Protein AF-A0AAF0R7T2-F1 (afdb_monomer)

Mean predicted aligned error: 11.1 Å

Sequence (86 aa):
SLSECSPTYNISLTGITVGSKTTDFDLTAIFDSSTSFTYLNDPVYKVITENFDSEAKRPRINLMA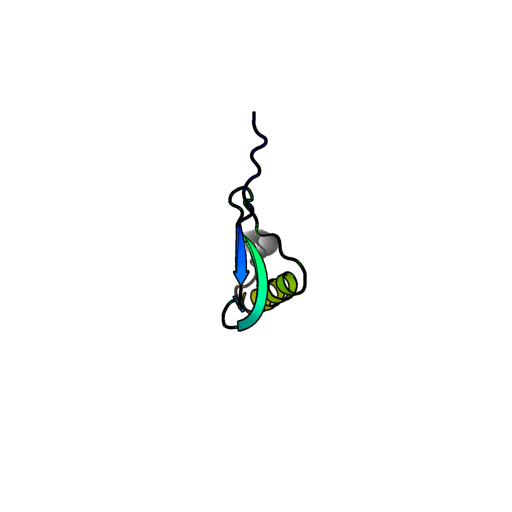KFLLSTAMTAMGSRKKKRLTE

Foldseek 3Di:
DPPPPPDFDKDWDQWDDDDNDIDGDTDIDTDDPVDPDDDDDPPGVVVNVVSNVVVPPDPPPPVVVVVVVVVVVVVVVVVVVVVVVD

Solvent-accessible surface area (backbone atoms only — not comparable to full-atom values): 5556 Å² total; per-residue (Å²): 129,83,79,80,73,73,78,77,42,76,42,82,40,64,56,50,73,43,88,94,46,74,46,80,43,88,45,78,43,76,60,62,90,90,53,98,69,90,86,67,56,84,70,57,40,55,55,53,50,55,42,42,60,76,62,56,80,67,78,80,77,55,61,65,61,53,51,52,51,54,52,51,53,53,54,50,53,53,53,56,54,54,65,72,76,104

Organism: Solanum verrucosum (NCBI:txid315347)

InterPro domains:
  IPR021109 Aspartic peptidase domain superfamily [G3DSA:2.40.70.10] (2-79)
  IPR021109 Aspartic peptidase domain superfamily [SSF50630] (6-58)
  IPR032799 Xylanase inhibitor, C-terminal [PF14541] (9-70)

Secondary structure (DSSP, 8-state):
--------EEEEEEEEEETTEEEEEEEEEEE-TT-SS----TTHHHHHHHHHHHH--S----HHHHHHHHHHHHHHHHHHHHTT--

pLDDT: mean 84.06, std 13.6, range [45.25, 96.69]

Radius of gyration: 25.41 Å; Cα contacts (8 Å, |Δi|>4): 48; chains: 1; bounding box: 53×30×69 Å

Structure (mmCIF, N/CA/C/O backbone):
data_AF-A0AAF0R7T2-F1
#
_entry.id   AF-A0AAF0R7T2-F1
#
loop_
_atom_site.group_PDB
_atom_site.id
_atom_site.type_symbol
_atom_site.label_atom_id
_atom_site.label_alt_id
_atom_site.label_comp_id
_atom_site.label_asym_id
_atom_site.label_entity_id
_atom_site.label_seq_id
_atom_site.pdbx_PDB_ins_code
_atom_site.Cartn_x
_atom_site.Cartn_y
_atom_site.Cartn_z
_atom_site.occupancy
_atom_site.B_iso_or_equiv
_atom_site.auth_seq_id
_atom_site.auth_comp_id
_atom_site.auth_asym_id
_atom_site.auth_atom_id
_atom_site.pdbx_PDB_model_num
ATOM 1 N N . SER A 1 1 ? 35.237 10.202 -11.814 1.00 45.25 1 SER A N 1
ATOM 2 C CA . SER A 1 1 ? 34.279 9.193 -11.330 1.00 45.25 1 SER A CA 1
ATOM 3 C C . SER A 1 1 ? 33.289 8.955 -12.449 1.00 45.25 1 SER A C 1
ATOM 5 O O . SER A 1 1 ? 32.761 9.931 -12.970 1.00 45.25 1 SER A O 1
ATOM 7 N N . LEU A 1 2 ? 33.108 7.709 -12.904 1.00 50.00 2 LEU A N 1
ATOM 8 C CA . LEU A 1 2 ? 31.975 7.414 -13.783 1.00 50.00 2 LEU A CA 1
ATOM 9 C C . LEU A 1 2 ? 30.722 7.798 -13.000 1.00 50.00 2 LEU A C 1
ATOM 11 O O . LEU A 1 2 ? 30.595 7.409 -11.841 1.00 50.00 2 LEU A O 1
ATOM 15 N N . SER A 1 3 ? 29.855 8.609 -13.599 1.00 54.12 3 SER A N 1
ATOM 16 C CA . SER A 1 3 ? 28.502 8.809 -13.100 1.00 54.12 3 SER A CA 1
ATOM 17 C C . SER A 1 3 ? 27.907 7.427 -12.871 1.00 54.12 3 SER A C 1
ATOM 19 O O . SER A 1 3 ? 27.728 6.685 -13.841 1.00 54.12 3 SER A O 1
ATOM 21 N N . GLU A 1 4 ? 27.678 7.057 -11.613 1.00 58.09 4 GLU A N 1
ATOM 22 C CA . GLU A 1 4 ? 26.888 5.881 -11.279 1.00 58.09 4 GLU A CA 1
ATOM 23 C C . GLU A 1 4 ? 25.509 6.107 -11.891 1.00 58.09 4 GLU A C 1
ATOM 25 O O . GLU A 1 4 ? 24.661 6.817 -11.357 1.00 58.09 4 GLU A O 1
ATOM 30 N N . CYS A 1 5 ? 25.312 5.573 -13.093 1.00 60.91 5 CYS A N 1
ATOM 31 C CA . CYS A 1 5 ? 23.992 5.363 -13.635 1.00 60.91 5 CYS A CA 1
ATOM 32 C C . CYS A 1 5 ? 23.407 4.268 -12.752 1.00 60.91 5 CYS A C 1
ATOM 34 O O . CYS A 1 5 ? 23.646 3.092 -13.015 1.00 60.91 5 CYS A O 1
ATOM 36 N N . SER A 1 6 ? 22.764 4.654 -11.645 1.00 63.25 6 SER A N 1
ATOM 37 C CA . SER A 1 6 ? 22.039 3.713 -10.800 1.00 63.25 6 SER A CA 1
ATOM 38 C C . SER A 1 6 ? 21.080 2.955 -11.711 1.00 63.25 6 SER A C 1
ATOM 40 O O . SER A 1 6 ? 20.171 3.578 -12.272 1.00 63.25 6 SER A O 1
ATOM 42 N N . PRO A 1 7 ? 21.302 1.650 -11.943 1.00 71.00 7 PRO A N 1
ATOM 43 C CA . PRO A 1 7 ? 20.431 0.893 -12.816 1.00 71.00 7 PRO A CA 1
ATOM 44 C C . PRO A 1 7 ? 19.026 0.947 -12.223 1.00 71.00 7 PRO A C 1
ATOM 46 O O . PRO A 1 7 ? 18.794 0.549 -11.085 1.00 71.00 7 PRO A O 1
ATOM 49 N N . THR A 1 8 ? 18.095 1.504 -12.991 1.00 78.56 8 THR A N 1
ATOM 50 C CA . THR A 1 8 ? 16.678 1.480 -12.645 1.00 78.56 8 THR A CA 1
ATOM 51 C C . THR A 1 8 ? 16.169 0.088 -12.985 1.00 78.56 8 THR A C 1
ATOM 53 O O . THR A 1 8 ? 16.129 -0.292 -14.156 1.00 78.56 8 THR A O 1
ATOM 56 N N . TYR A 1 9 ? 15.822 -0.699 -11.971 1.00 89.44 9 TYR A N 1
ATOM 57 C CA . TYR A 1 9 ? 15.274 -2.033 -12.183 1.00 89.44 9 TYR A CA 1
ATOM 58 C C . TYR A 1 9 ? 13.761 -1.934 -12.326 1.00 89.44 9 TYR A C 1
ATOM 60 O O . TYR A 1 9 ? 13.042 -1.759 -11.347 1.00 89.44 9 TYR A O 1
ATOM 68 N N . ASN A 1 10 ? 13.279 -2.032 -13.561 1.00 94.06 10 ASN A N 1
ATOM 69 C CA . ASN A 1 10 ? 11.849 -2.033 -13.833 1.00 94.06 10 ASN A CA 1
ATOM 70 C C . ASN A 1 10 ? 11.263 -3.419 -13.560 1.00 94.06 10 ASN A C 1
ATOM 72 O O . ASN A 1 10 ? 11.755 -4.421 -14.081 1.00 94.06 10 ASN A O 1
ATOM 76 N N . ILE A 1 11 ? 10.195 -3.461 -12.773 1.00 93.88 11 ILE A N 1
ATOM 77 C CA . ILE A 1 11 ? 9.429 -4.672 -12.485 1.00 93.88 11 ILE A CA 1
ATOM 78 C C . ILE A 1 11 ? 7.992 -4.506 -12.971 1.00 93.88 11 ILE A C 1
ATOM 80 O O . ILE A 1 11 ? 7.425 -3.417 -12.886 1.00 93.88 11 ILE A O 1
ATOM 84 N N . SER A 1 12 ? 7.395 -5.594 -13.447 1.00 95.56 12 SER A N 1
ATOM 85 C CA . SER A 1 12 ? 5.966 -5.652 -13.756 1.00 95.56 12 SER A CA 1
ATOM 86 C C . SER A 1 12 ? 5.188 -6.081 -12.516 1.00 95.56 12 SER A C 1
ATOM 88 O O . SER A 1 12 ? 5.529 -7.076 -11.875 1.00 95.56 12 SER A O 1
ATOM 90 N N . LEU A 1 13 ? 4.134 -5.340 -12.189 1.00 94.25 13 LEU A N 1
ATOM 91 C CA . LEU A 1 13 ? 3.197 -5.649 -11.116 1.00 94.25 13 LEU A CA 1
ATOM 92 C C . LEU A 1 13 ? 1.829 -5.942 -11.730 1.00 94.25 13 LEU A C 1
ATOM 94 O O . LEU A 1 13 ? 1.271 -5.100 -12.431 1.00 94.25 13 LEU A O 1
ATOM 98 N N . THR A 1 14 ? 1.305 -7.136 -11.449 1.00 96.19 14 THR A N 1
ATOM 99 C CA . THR A 1 14 ? 0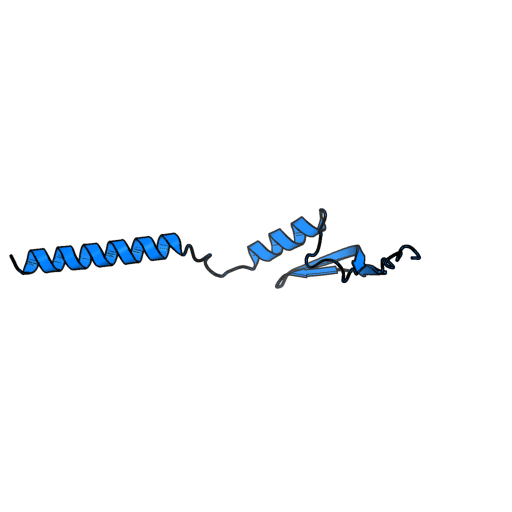.050 -7.641 -12.030 1.00 96.19 14 THR A CA 1
ATOM 100 C C . THR A 1 14 ? -1.179 -7.413 -11.144 1.00 96.19 14 THR A C 1
ATOM 102 O O . THR A 1 14 ? -2.312 -7.673 -11.541 1.00 96.19 14 THR A O 1
ATOM 105 N N . GLY A 1 15 ? -0.983 -6.944 -9.913 1.00 94.62 15 GLY A N 1
ATOM 106 C CA . GLY A 1 15 ? -2.079 -6.719 -8.986 1.00 94.62 15 GLY A CA 1
ATOM 107 C C . GLY A 1 15 ? -1.612 -6.240 -7.624 1.00 94.62 15 GLY A C 1
ATOM 108 O O . GLY A 1 15 ? -0.438 -6.337 -7.263 1.00 94.62 15 GLY A O 1
ATOM 109 N N . ILE A 1 16 ? -2.558 -5.692 -6.871 1.00 94.75 16 ILE A N 1
ATOM 110 C CA . ILE A 1 16 ? -2.346 -5.153 -5.532 1.00 94.75 16 ILE A CA 1
ATOM 111 C C . ILE A 1 16 ? -3.457 -5.676 -4.630 1.00 94.75 16 ILE A C 1
ATOM 113 O O . ILE A 1 16 ? -4.636 -5.595 -4.973 1.00 94.75 16 ILE A O 1
ATOM 117 N N . THR A 1 17 ? -3.079 -6.168 -3.452 1.00 96.25 17 THR A N 1
ATOM 118 C CA . THR A 1 17 ? -4.024 -6.591 -2.415 1.00 96.25 17 THR A CA 1
ATOM 119 C C . THR A 1 17 ? -3.861 -5.714 -1.182 1.00 96.25 17 THR A C 1
ATOM 121 O O . THR A 1 17 ? -2.766 -5.602 -0.634 1.00 96.25 17 THR A O 1
ATOM 124 N N . VAL A 1 18 ? -4.959 -5.108 -0.728 1.00 95.94 18 VAL A N 1
ATOM 125 C CA . VAL A 1 18 ? -5.024 -4.303 0.497 1.00 95.94 18 VAL A CA 1
ATOM 126 C C . VAL A 1 18 ? -6.121 -4.862 1.391 1.00 95.94 18 VAL A C 1
ATOM 128 O O . VAL A 1 18 ? -7.304 -4.813 1.054 1.00 95.94 18 VAL A O 1
ATOM 131 N N . GLY A 1 19 ? -5.730 -5.417 2.540 1.00 93.25 19 GLY A N 1
ATOM 132 C CA . GLY A 1 19 ? -6.659 -6.146 3.402 1.00 93.25 19 GLY A CA 1
ATOM 133 C C . GLY A 1 19 ? -7.255 -7.345 2.664 1.00 93.25 19 GLY A C 1
ATOM 134 O O . GLY A 1 19 ? -6.517 -8.220 2.218 1.00 93.25 19 GLY A O 1
ATOM 135 N N . SER A 1 20 ? -8.581 -7.376 2.532 1.00 94.44 20 SER A N 1
ATOM 136 C CA . SER A 1 20 ? -9.306 -8.436 1.814 1.00 94.44 20 SER A CA 1
ATOM 137 C C . SER A 1 20 ? -9.586 -8.119 0.339 1.00 94.44 20 SER A C 1
ATOM 139 O O . SER A 1 20 ? -10.218 -8.915 -0.354 1.00 94.44 20 SER A O 1
ATOM 141 N N . LYS A 1 21 ? -9.140 -6.955 -0.148 1.00 95.81 21 LYS A N 1
ATOM 142 C CA . LYS A 1 21 ? -9.482 -6.432 -1.473 1.00 95.81 21 LYS A CA 1
ATOM 143 C C . LYS A 1 21 ? -8.307 -6.558 -2.430 1.00 95.81 21 LYS A C 1
ATOM 145 O O . LYS A 1 21 ? -7.254 -5.974 -2.178 1.00 95.81 21 LYS A O 1
ATOM 150 N N . THR A 1 22 ? -8.513 -7.258 -3.539 1.00 96.12 22 THR A N 1
ATOM 151 C CA . THR A 1 22 ? -7.540 -7.383 -4.632 1.00 96.12 22 THR A CA 1
ATOM 152 C C . THR A 1 22 ? -7.998 -6.567 -5.832 1.00 96.12 22 THR A C 1
ATOM 154 O O . THR A 1 22 ? -9.183 -6.531 -6.163 1.00 96.12 22 THR A O 1
ATOM 157 N N . THR A 1 23 ? -7.062 -5.875 -6.469 1.00 95.75 23 THR A N 1
ATOM 158 C CA . THR A 1 23 ? -7.277 -5.146 -7.717 1.00 95.75 23 THR A CA 1
ATOM 159 C C . THR A 1 23 ? -6.168 -5.523 -8.681 1.00 95.75 23 THR A C 1
ATOM 161 O O . THR A 1 23 ? -4.990 -5.349 -8.362 1.00 95.75 23 THR A O 1
ATOM 164 N N . ASP A 1 24 ? -6.555 -6.046 -9.838 1.00 96.44 24 ASP A N 1
ATOM 165 C CA . ASP A 1 24 ? -5.618 -6.380 -10.902 1.00 96.44 24 ASP A CA 1
ATOM 166 C C . ASP A 1 24 ? -5.117 -5.097 -11.564 1.00 96.44 24 ASP A C 1
ATOM 168 O O . ASP A 1 24 ? -5.872 -4.148 -11.793 1.00 96.44 24 ASP A O 1
ATOM 172 N N . PHE A 1 25 ? -3.828 -5.077 -11.864 1.00 91.06 25 PHE A N 1
ATOM 173 C CA . PHE A 1 25 ? -3.163 -3.977 -12.542 1.00 91.06 25 PHE A CA 1
ATOM 174 C C . PHE A 1 25 ? -2.206 -4.537 -13.581 1.00 91.06 25 PHE A C 1
ATOM 176 O O . PHE A 1 25 ? -1.742 -5.658 -13.461 1.00 91.06 25 PHE A O 1
ATOM 183 N N . ASP A 1 26 ? -1.867 -3.740 -14.580 1.00 93.31 26 ASP A N 1
ATOM 184 C CA . ASP A 1 26 ? -0.684 -3.995 -15.392 1.00 93.31 26 ASP A CA 1
ATOM 185 C C . ASP A 1 26 ? 0.145 -2.719 -15.371 1.00 93.31 26 ASP A C 1
ATOM 187 O O . ASP A 1 26 ? -0.154 -1.745 -16.066 1.00 93.31 26 ASP A O 1
ATOM 191 N N . LEU A 1 27 ? 1.099 -2.664 -14.440 1.00 91.75 27 LEU A N 1
ATOM 192 C CA . LEU A 1 27 ? 1.912 -1.476 -14.219 1.00 91.75 27 LEU A CA 1
ATOM 193 C C . LEU A 1 27 ? 3.385 -1.830 -14.075 1.00 91.75 27 LEU A C 1
ATOM 195 O O . LEU A 1 27 ? 3.759 -2.875 -13.546 1.00 91.75 27 LEU A O 1
ATOM 199 N N . THR A 1 28 ? 4.230 -0.918 -14.544 1.00 93.94 28 THR A N 1
ATOM 200 C CA . THR A 1 28 ? 5.675 -0.990 -14.337 1.00 93.94 28 THR A CA 1
ATOM 201 C C . THR A 1 28 ? 6.045 -0.133 -13.138 1.00 93.94 28 THR A C 1
ATOM 203 O O . THR A 1 28 ? 5.661 1.034 -13.070 1.00 93.94 28 THR A O 1
ATOM 206 N N . ALA A 1 29 ? 6.807 -0.699 -12.210 1.00 93.44 29 ALA A N 1
ATOM 207 C CA . ALA A 1 29 ? 7.371 0.021 -11.079 1.00 93.44 29 ALA A CA 1
ATOM 208 C C . ALA A 1 29 ? 8.897 0.017 -11.141 1.00 93.44 29 ALA A C 1
ATOM 210 O O . ALA A 1 29 ? 9.516 -0.903 -11.673 1.00 93.44 29 ALA A O 1
ATOM 211 N N . ILE A 1 30 ? 9.489 1.053 -10.559 1.00 94.00 30 ILE A N 1
ATOM 212 C CA . ILE A 1 30 ? 10.929 1.156 -10.365 1.00 94.00 30 ILE A CA 1
ATOM 213 C C . ILE A 1 30 ? 11.270 0.517 -9.015 1.00 94.00 30 ILE A C 1
ATOM 215 O O . ILE A 1 30 ? 10.779 0.955 -7.975 1.00 94.00 30 ILE A O 1
ATOM 219 N N . PHE A 1 31 ? 12.121 -0.505 -9.028 1.00 90.44 31 PHE A N 1
ATOM 220 C CA . PHE A 1 31 ? 12.727 -1.073 -7.831 1.00 90.44 31 PHE A CA 1
ATOM 221 C C . PHE A 1 31 ? 14.005 -0.295 -7.492 1.00 90.44 31 PHE A C 1
ATOM 223 O O . PHE A 1 31 ? 15.030 -0.440 -8.160 1.00 90.44 31 PHE A O 1
ATOM 230 N N . ASP A 1 32 ? 13.916 0.559 -6.472 1.00 88.81 32 ASP A N 1
ATOM 231 C CA . ASP A 1 32 ? 14.953 1.523 -6.097 1.00 88.81 32 ASP A CA 1
ATOM 232 C C . ASP A 1 32 ? 15.290 1.426 -4.602 1.00 88.81 32 ASP A C 1
ATOM 234 O O . ASP A 1 32 ? 14.446 1.671 -3.742 1.00 88.81 32 ASP A O 1
ATOM 238 N N . SER A 1 33 ? 16.541 1.076 -4.292 1.00 88.56 33 SER A N 1
ATOM 239 C CA . SER A 1 33 ? 17.055 0.998 -2.918 1.00 88.56 33 SER A CA 1
ATOM 240 C C . SER A 1 33 ? 17.489 2.350 -2.342 1.00 88.56 33 SER A C 1
ATOM 242 O O . SER A 1 33 ? 17.849 2.418 -1.169 1.00 88.56 33 SER A O 1
ATOM 244 N N . SER A 1 34 ? 17.524 3.410 -3.156 1.00 87.88 34 SER A N 1
ATOM 245 C CA . SER A 1 34 ? 17.976 4.748 -2.757 1.00 87.88 34 SER A CA 1
ATOM 246 C C . SER A 1 34 ? 16.871 5.617 -2.143 1.00 87.88 34 SER A C 1
ATOM 248 O O . SER A 1 34 ? 17.165 6.673 -1.582 1.00 87.88 34 SER A O 1
ATOM 250 N N . THR A 1 35 ? 15.614 5.161 -2.177 1.00 87.69 35 THR A N 1
ATOM 251 C CA . THR A 1 35 ? 14.471 5.830 -1.543 1.00 87.69 35 THR A CA 1
ATOM 252 C C . THR A 1 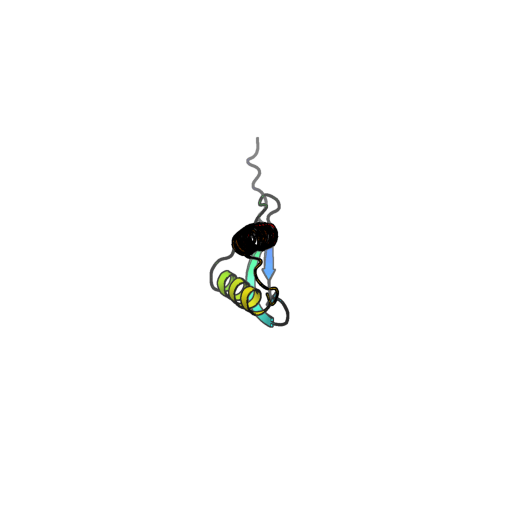35 ? 13.925 5.033 -0.358 1.00 87.69 35 THR A C 1
ATOM 254 O O . THR A 1 35 ? 13.750 3.819 -0.419 1.00 87.69 35 THR A O 1
ATOM 257 N N . SER A 1 36 ? 13.590 5.736 0.726 1.00 94.50 36 SER A N 1
ATOM 258 C CA . SER A 1 36 ? 12.910 5.153 1.894 1.00 94.50 36 SER A CA 1
ATOM 259 C C . SER A 1 36 ? 11.390 5.064 1.725 1.00 94.50 36 SER A C 1
ATOM 261 O O . SER A 1 36 ? 10.717 4.463 2.561 1.00 94.50 36 SER A O 1
ATOM 263 N N . PHE A 1 37 ? 10.836 5.696 0.684 1.00 94.44 37 PHE A N 1
ATOM 264 C CA . PHE A 1 37 ? 9.396 5.793 0.456 1.00 94.44 37 PHE A CA 1
ATOM 265 C C . PHE A 1 37 ? 9.010 5.333 -0.948 1.00 94.44 37 PHE A C 1
ATOM 267 O O . PHE A 1 37 ? 9.718 5.582 -1.926 1.00 94.44 37 PHE A O 1
ATOM 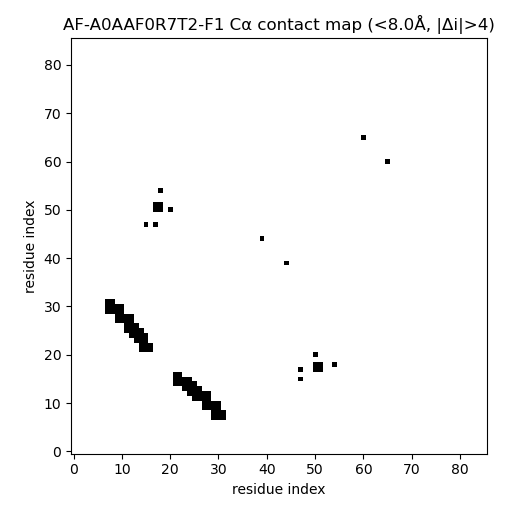274 N N . THR A 1 38 ? 7.836 4.709 -1.042 1.00 93.62 38 THR A N 1
ATOM 275 C CA . THR A 1 38 ? 7.209 4.339 -2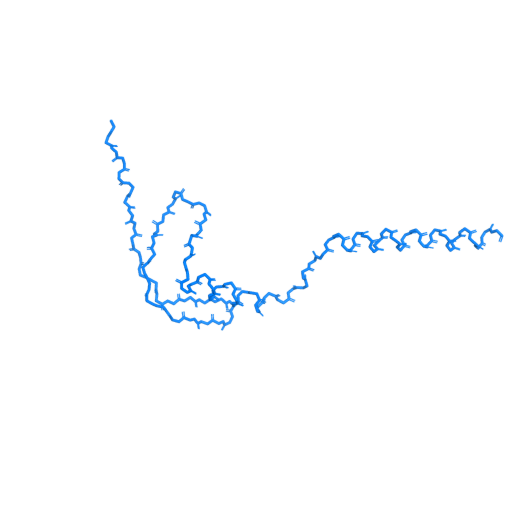.312 1.00 93.62 38 THR A CA 1
ATOM 276 C C . THR A 1 38 ? 6.417 5.520 -2.863 1.00 93.62 38 THR A C 1
ATOM 278 O O . THR A 1 38 ? 5.487 6.007 -2.219 1.00 93.62 38 THR A O 1
ATOM 281 N N . TYR A 1 39 ? 6.759 5.955 -4.072 1.00 93.56 39 TYR A N 1
ATOM 282 C CA . TYR A 1 39 ? 5.991 6.952 -4.810 1.00 93.56 39 TYR A CA 1
ATOM 283 C C . TYR A 1 39 ? 4.896 6.262 -5.619 1.00 93.56 39 TYR A C 1
ATOM 285 O O . TYR A 1 39 ? 5.162 5.304 -6.341 1.00 93.56 39 TYR A O 1
ATOM 293 N N . LEU A 1 40 ? 3.664 6.749 -5.491 1.00 95.06 40 LEU A N 1
ATOM 294 C CA . LEU A 1 40 ? 2.488 6.189 -6.151 1.00 95.06 40 LEU A CA 1
ATOM 295 C C . LEU A 1 40 ? 1.770 7.299 -6.916 1.00 95.06 40 LEU A C 1
ATOM 297 O O . LEU A 1 40 ? 1.490 8.357 -6.354 1.00 95.06 40 LEU A O 1
ATOM 301 N N . ASN A 1 41 ? 1.462 7.053 -8.184 1.00 93.62 41 ASN A N 1
ATOM 302 C CA . ASN A 1 41 ? 0.597 7.900 -8.997 1.00 93.62 41 ASN A CA 1
ATOM 303 C C . ASN A 1 41 ? -0.841 7.364 -8.997 1.00 93.62 41 ASN A C 1
ATOM 305 O O . ASN A 1 41 ? -1.103 6.212 -8.642 1.00 93.62 41 ASN A O 1
ATOM 309 N N . ASP A 1 42 ? -1.787 8.196 -9.421 1.00 94.50 42 ASP A N 1
ATOM 310 C CA . ASP A 1 42 ? -3.128 7.712 -9.733 1.00 94.50 42 ASP A CA 1
ATOM 311 C C . ASP A 1 42 ? -3.099 6.845 -11.003 1.00 94.50 42 ASP A C 1
ATOM 313 O O . ASP 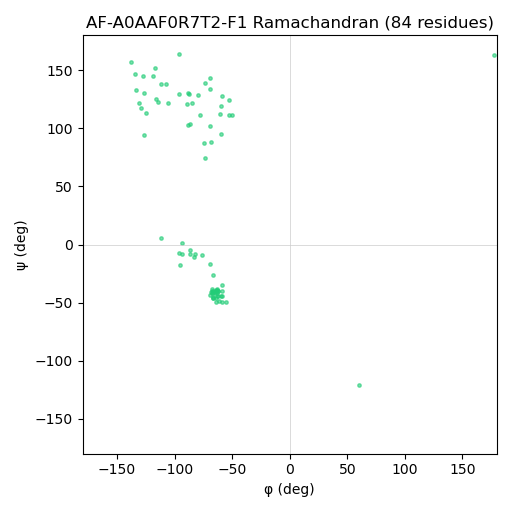A 1 42 ? -2.340 7.143 -11.931 1.00 94.50 42 ASP A O 1
ATOM 317 N N . PRO A 1 43 ? -3.909 5.769 -11.063 1.00 93.00 43 PRO A N 1
ATOM 318 C CA . PRO A 1 43 ? -4.975 5.393 -10.117 1.00 93.00 43 PRO A CA 1
ATOM 319 C C . PRO A 1 43 ? -4.522 4.564 -8.895 1.00 93.00 43 PRO A C 1
ATOM 321 O O . PRO A 1 43 ? -5.332 4.274 -8.014 1.00 93.00 43 PRO A O 1
ATOM 324 N N . VAL A 1 44 ? -3.251 4.167 -8.825 1.00 95.12 44 VAL A N 1
ATOM 325 C CA . VAL A 1 44 ? -2.728 3.207 -7.835 1.00 95.12 44 VAL A CA 1
ATOM 326 C C . VAL A 1 44 ? -2.772 3.768 -6.416 1.00 95.12 44 VAL A C 1
ATOM 328 O O . VAL A 1 44 ? -3.221 3.091 -5.489 1.00 95.12 44 VAL A O 1
ATOM 331 N N . TYR A 1 45 ? -2.346 5.023 -6.252 1.00 96.62 45 TYR A N 1
ATOM 332 C CA . TYR A 1 45 ? -2.394 5.730 -4.974 1.00 96.62 45 TYR A CA 1
ATOM 333 C C . TYR A 1 45 ? -3.812 5.736 -4.393 1.00 96.62 45 TYR A C 1
ATOM 335 O O . TYR A 1 45 ? -4.018 5.354 -3.236 1.00 96.62 45 TYR A O 1
ATOM 343 N N . LYS A 1 46 ? -4.802 6.103 -5.212 1.00 96.69 46 LYS A N 1
ATOM 344 C CA . LYS A 1 46 ? -6.211 6.111 -4.818 1.00 96.69 46 LYS A CA 1
ATOM 345 C C . LYS A 1 46 ? -6.702 4.730 -4.377 1.00 96.69 46 LYS A C 1
ATOM 347 O O . LYS A 1 46 ? -7.251 4.606 -3.286 1.00 96.69 46 LYS A O 1
ATOM 352 N N . VAL A 1 47 ? -6.448 3.684 -5.167 1.00 96.19 47 VAL A N 1
ATOM 353 C CA . VAL A 1 47 ? -6.873 2.313 -4.824 1.00 96.19 47 VAL A CA 1
ATOM 354 C C . VAL A 1 47 ? -6.271 1.850 -3.498 1.00 96.19 47 VAL A C 1
ATOM 356 O O . VAL A 1 47 ? -6.987 1.294 -2.664 1.00 96.19 47 VAL A O 1
ATOM 359 N N . ILE A 1 48 ? -4.980 2.104 -3.265 1.00 96.62 48 ILE A N 1
ATOM 360 C CA . ILE A 1 48 ? -4.325 1.720 -2.009 1.00 96.62 48 ILE A CA 1
ATOM 361 C C . ILE A 1 48 ? -4.933 2.475 -0.826 1.00 96.62 48 ILE A C 1
ATOM 363 O O . ILE A 1 48 ? -5.287 1.860 0.180 1.00 96.62 48 ILE A O 1
ATOM 367 N N . THR A 1 49 ? -5.056 3.796 -0.938 1.00 96.69 49 THR A N 1
ATOM 368 C CA . THR A 1 49 ? -5.493 4.647 0.176 1.00 96.69 49 THR A CA 1
ATOM 369 C C . THR A 1 49 ? -6.959 4.433 0.544 1.00 96.69 49 THR A C 1
ATOM 371 O O . THR A 1 49 ? -7.260 4.281 1.727 1.00 96.69 49 THR A O 1
ATOM 374 N N . GLU A 1 50 ? -7.861 4.335 -0.435 1.00 96.44 50 GLU A N 1
ATOM 375 C CA . GLU A 1 50 ? -9.289 4.091 -0.188 1.00 96.44 50 GLU A CA 1
ATOM 376 C C . GLU A 1 50 ? -9.540 2.688 0.381 1.00 96.44 50 GLU A C 1
ATOM 378 O O . GLU A 1 50 ? -10.309 2.522 1.334 1.00 96.44 50 GLU A O 1
ATOM 383 N N . ASN A 1 51 ? -8.858 1.662 -0.145 1.00 96.19 51 ASN A N 1
ATOM 384 C CA . ASN A 1 51 ? -8.993 0.310 0.394 1.00 96.19 51 ASN A CA 1
ATOM 385 C C . ASN A 1 51 ? -8.418 0.210 1.808 1.00 96.19 51 ASN A C 1
ATOM 387 O O . ASN A 1 51 ? -9.058 -0.388 2.674 1.00 96.19 51 ASN A O 1
ATOM 391 N N . PHE A 1 52 ? -7.268 0.836 2.070 1.00 95.25 52 PHE A N 1
ATOM 392 C CA . PHE A 1 52 ? -6.680 0.864 3.406 1.00 95.25 52 PHE A CA 1
ATOM 393 C C . PHE A 1 52 ? -7.605 1.549 4.418 1.00 95.25 52 PHE A C 1
ATOM 395 O O . PHE A 1 52 ? -7.872 0.972 5.471 1.00 95.25 52 PHE A O 1
ATOM 402 N N . ASP A 1 53 ? -8.133 2.737 4.099 1.00 93.81 53 ASP A N 1
ATOM 403 C CA . ASP A 1 53 ? -9.045 3.468 4.992 1.00 93.81 53 ASP A CA 1
ATOM 404 C C . ASP A 1 53 ? -10.301 2.639 5.308 1.00 93.81 53 ASP A C 1
ATOM 406 O O . ASP A 1 53 ? -10.703 2.537 6.465 1.00 93.81 53 ASP A O 1
ATOM 410 N N . SER A 1 54 ? -10.849 1.934 4.312 1.00 93.06 54 SER A N 1
ATOM 411 C CA . SER A 1 54 ? -12.017 1.068 4.514 1.00 93.06 54 SER A CA 1
ATOM 412 C C . SER A 1 54 ? -11.760 -0.162 5.403 1.00 93.06 54 SER A C 1
ATOM 414 O O . SER A 1 54 ? -12.687 -0.676 6.033 1.00 93.06 54 SER A O 1
ATOM 416 N N . GLU A 1 55 ? -10.516 -0.647 5.468 1.00 92.00 55 GLU A N 1
ATOM 417 C CA . GLU A 1 55 ? -10.120 -1.826 6.254 1.00 92.00 55 GLU A CA 1
ATOM 418 C C . GLU A 1 55 ? -9.568 -1.452 7.641 1.00 92.00 55 GLU A C 1
ATOM 420 O O . GLU A 1 55 ? -9.533 -2.278 8.561 1.00 92.00 55 GLU A O 1
ATOM 425 N N . ALA A 1 56 ? -9.176 -0.191 7.837 1.00 91.00 56 ALA A N 1
ATOM 426 C CA . ALA A 1 56 ? -8.653 0.338 9.089 1.00 91.00 56 ALA A CA 1
ATOM 427 C C . ALA A 1 56 ? -9.764 0.520 10.146 1.00 91.00 56 ALA A C 1
ATOM 429 O O . ALA A 1 56 ? -10.172 1.624 10.494 1.00 91.00 56 ALA A O 1
ATOM 430 N N . LYS A 1 57 ? -10.231 -0.591 10.729 1.00 83.25 57 LYS A N 1
ATOM 431 C CA . LYS A 1 57 ? -11.351 -0.633 11.697 1.00 83.25 57 LYS A CA 1
ATOM 432 C C . LYS A 1 57 ?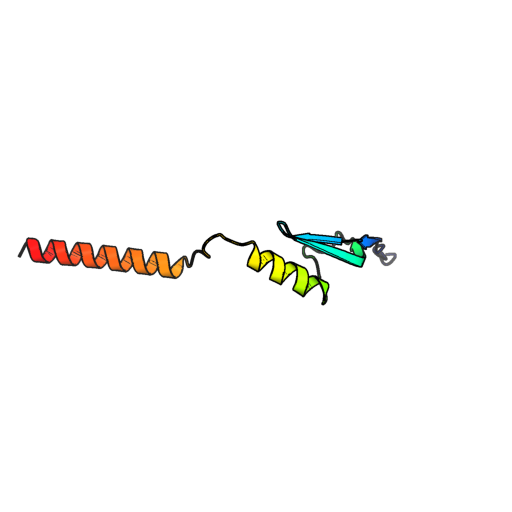 -11.002 -0.159 13.108 1.00 83.25 57 LYS A C 1
ATOM 434 O O . LYS A 1 57 ? -11.881 -0.055 13.965 1.00 83.25 57 LYS A O 1
ATOM 439 N N . ARG A 1 58 ? -9.720 0.078 13.406 1.00 79.19 58 ARG A N 1
ATOM 440 C CA . ARG A 1 58 ? -9.329 0.556 14.736 1.00 79.19 58 ARG A CA 1
ATOM 441 C C . ARG A 1 58 ? -9.823 1.992 14.910 1.00 79.19 58 ARG A C 1
ATOM 443 O O . ARG A 1 58 ? -9.573 2.813 14.028 1.00 79.19 58 ARG A O 1
ATOM 450 N N . PRO A 1 59 ? -10.451 2.330 16.053 1.00 73.88 59 PRO A N 1
ATOM 451 C CA . PRO A 1 59 ? -10.768 3.712 16.360 1.00 73.88 59 PRO A CA 1
ATOM 452 C C . PRO A 1 59 ? -9.492 4.530 16.236 1.00 73.88 59 PRO A C 1
ATOM 454 O O . PRO A 1 59 ? -8.490 4.212 16.889 1.00 73.88 59 PRO A O 1
ATOM 457 N N . ARG A 1 60 ? -9.512 5.576 15.410 1.00 70.50 60 ARG A N 1
ATOM 458 C CA . ARG A 1 60 ? -8.403 6.522 15.400 1.00 70.50 60 ARG A CA 1
ATOM 459 C C . ARG A 1 60 ? -8.320 7.112 16.801 1.00 70.50 60 ARG A C 1
ATOM 461 O O . ARG A 1 60 ? -9.246 7.780 17.262 1.00 70.50 60 ARG A O 1
ATOM 468 N N . ILE A 1 61 ? -7.247 6.798 17.524 1.00 70.62 61 ILE A N 1
ATOM 469 C CA . ILE A 1 61 ? -7.064 7.313 18.875 1.00 70.62 61 ILE A CA 1
ATOM 470 C C . ILE A 1 61 ? -6.800 8.809 18.737 1.00 70.62 61 ILE A C 1
ATOM 472 O O . ILE A 1 61 ? -5.690 9.225 18.417 1.00 70.62 61 ILE A O 1
ATOM 476 N N . ASN A 1 62 ? -7.815 9.629 19.005 1.00 78.06 62 ASN A N 1
ATOM 477 C CA . ASN A 1 62 ? -7.594 11.041 19.272 1.00 78.06 62 ASN A CA 1
ATOM 478 C C . ASN A 1 62 ? -6.994 11.152 20.680 1.00 78.06 62 ASN A C 1
ATOM 480 O O . ASN A 1 62 ? -7.707 11.241 21.682 1.00 78.06 62 ASN A O 1
ATOM 484 N N . LEU A 1 63 ? -5.665 11.054 20.744 1.00 79.81 63 LEU A N 1
ATOM 485 C CA . LEU A 1 63 ? -4.913 11.064 21.996 1.00 79.81 63 LEU A CA 1
ATOM 486 C C . LEU A 1 63 ? -5.169 12.357 22.784 1.00 79.81 63 LEU A C 1
ATOM 488 O O . LEU A 1 63 ? -5.296 12.310 24.004 1.00 79.81 63 LEU A O 1
ATOM 492 N N . MET A 1 64 ? -5.355 13.476 22.077 1.00 82.94 64 MET A N 1
ATOM 493 C CA . MET A 1 64 ? -5.694 14.767 22.678 1.00 82.94 64 MET A CA 1
ATOM 494 C C . MET A 1 64 ? -7.086 14.761 23.306 1.00 82.94 64 MET A C 1
ATOM 496 O O . MET A 1 64 ? -7.236 15.161 24.456 1.00 82.94 64 MET A O 1
ATOM 500 N N . ALA A 1 65 ? -8.099 14.240 22.613 1.00 77.50 65 ALA A N 1
ATOM 501 C CA . ALA A 1 65 ? -9.443 14.122 23.176 1.00 77.50 65 ALA A CA 1
ATOM 502 C C . ALA A 1 65 ? -9.472 13.191 24.399 1.00 77.50 65 ALA A C 1
ATOM 504 O O . ALA A 1 65 ? -10.122 13.505 25.395 1.00 77.50 65 ALA A O 1
ATOM 505 N N . LYS A 1 66 ? -8.723 12.077 24.367 1.00 77.31 66 LYS A N 1
ATOM 506 C CA . LYS A 1 66 ? -8.588 11.184 25.529 1.00 77.31 66 LYS A CA 1
ATOM 507 C C . LYS A 1 66 ? -7.910 11.876 26.714 1.00 77.31 66 LYS A C 1
ATOM 509 O O . LYS A 1 66 ? -8.376 11.716 27.840 1.00 77.31 66 LYS A O 1
ATOM 514 N N . PHE A 1 67 ? -6.863 12.661 26.464 1.00 84.81 67 PHE A N 1
ATOM 515 C CA . PHE A 1 67 ? -6.144 13.406 27.497 1.00 84.81 67 PHE A CA 1
ATOM 516 C C . PHE A 1 67 ? -6.985 14.540 28.111 1.00 84.81 67 PHE A C 1
ATOM 518 O O . PHE A 1 67 ? -7.001 14.738 29.330 1.00 84.81 67 PHE A O 1
ATOM 525 N N . LEU A 1 68 ? -7.741 15.272 27.288 1.00 84.25 68 LEU A N 1
ATOM 526 C CA . LEU A 1 68 ? -8.654 16.314 27.764 1.00 84.25 68 LEU A CA 1
ATOM 527 C C . LEU A 1 68 ? -9.788 15.719 28.604 1.00 84.25 68 LEU A C 1
ATOM 529 O O . LEU A 1 68 ? -10.101 16.247 29.673 1.00 84.25 68 LEU A O 1
ATOM 533 N N . LEU A 1 69 ? -10.351 14.585 28.175 1.00 80.00 69 LEU A N 1
ATOM 534 C CA . LEU A 1 69 ? -11.387 13.885 28.930 1.00 80.00 69 LEU A CA 1
ATOM 535 C C . LEU A 1 69 ? -10.856 13.390 30.285 1.00 80.00 69 LEU A C 1
ATOM 537 O O . LEU A 1 69 ? -11.509 13.608 31.304 1.00 80.00 69 LEU A O 1
ATOM 541 N N . SER A 1 70 ? -9.655 12.797 30.341 1.00 78.44 70 SER A N 1
ATOM 542 C CA . SER A 1 70 ? -9.064 12.354 31.614 1.00 78.44 70 SER A CA 1
ATOM 543 C C . SER A 1 70 ? -8.781 13.519 32.569 1.00 78.44 70 SER A C 1
ATOM 545 O O . SER A 1 70 ? -9.026 13.411 33.774 1.00 78.44 70 SER A O 1
ATOM 547 N N . THR A 1 71 ? -8.322 14.655 32.039 1.00 81.75 71 THR A N 1
ATOM 548 C CA . THR A 1 71 ? -8.046 15.863 32.833 1.00 81.75 71 THR A CA 1
ATOM 549 C C . THR A 1 71 ? -9.334 16.449 33.417 1.00 81.75 71 THR A C 1
ATOM 551 O O . THR A 1 71 ? -9.406 16.724 34.617 1.00 81.75 71 THR A O 1
ATOM 554 N N . ALA A 1 72 ? -10.386 16.571 32.601 1.00 84.12 72 ALA A N 1
ATOM 555 C CA . ALA A 1 72 ? -11.689 17.067 33.041 1.00 84.12 72 ALA A CA 1
ATOM 556 C C . ALA A 1 72 ? -12.328 16.160 34.109 1.00 84.12 72 ALA A C 1
ATOM 558 O O . ALA A 1 72 ? -12.804 16.654 35.133 1.00 84.12 72 ALA A O 1
ATOM 559 N N . MET A 1 73 ? -12.286 14.836 33.920 1.00 84.94 73 MET A N 1
ATOM 560 C CA . MET A 1 73 ? -12.824 13.862 34.881 1.00 84.94 73 MET A CA 1
ATOM 561 C C . MET A 1 73 ? -12.107 13.933 36.237 1.00 84.94 73 MET A C 1
ATOM 563 O O . MET A 1 73 ? -12.759 13.910 37.283 1.00 84.94 73 MET A O 1
ATOM 567 N N . THR A 1 74 ? -10.782 14.106 36.229 1.00 87.62 74 THR A N 1
ATOM 568 C CA . THR A 1 74 ? -9.981 14.284 37.451 1.00 87.62 74 THR A CA 1
ATOM 569 C C . THR A 1 74 ? -10.366 15.571 38.187 1.00 87.62 74 THR A C 1
ATOM 571 O O . THR A 1 74 ? -10.615 15.551 39.394 1.00 87.62 74 THR A O 1
ATOM 574 N N . ALA A 1 75 ? -10.503 16.687 37.463 1.00 84.12 75 ALA A N 1
ATOM 575 C CA . ALA A 1 75 ? -10.918 17.962 38.048 1.00 84.12 75 ALA A CA 1
ATOM 576 C C . ALA A 1 75 ? -12.333 17.900 38.655 1.00 84.12 75 ALA A C 1
ATOM 578 O O . ALA A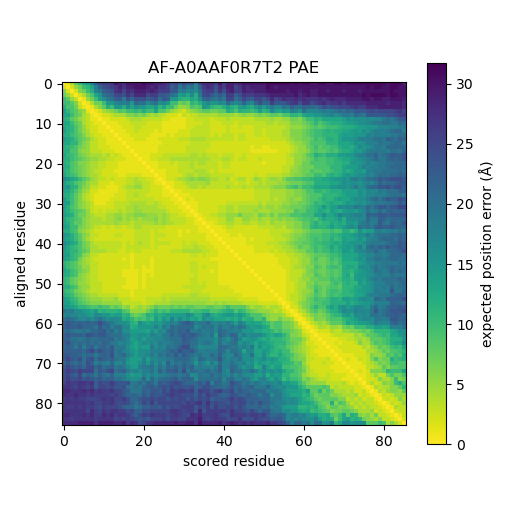 1 75 ? -12.572 18.446 39.737 1.00 84.12 75 ALA A O 1
ATOM 579 N N . MET A 1 76 ? -13.273 17.212 37.997 1.00 83.25 76 MET A N 1
ATOM 580 C CA . MET A 1 76 ? -14.633 17.025 38.515 1.00 83.25 76 MET A CA 1
ATOM 581 C C . MET A 1 76 ? -14.675 16.138 39.765 1.00 83.25 76 MET A C 1
ATOM 583 O O . MET A 1 76 ? -15.393 16.465 40.713 1.00 83.25 76 MET A O 1
ATOM 587 N N . GLY A 1 77 ? -13.885 15.060 39.806 1.00 78.56 77 GLY A N 1
ATOM 588 C CA . GLY A 1 77 ? -13.747 14.212 40.995 1.00 78.56 77 GLY A CA 1
ATOM 589 C C . GLY A 1 77 ? -13.247 14.997 42.211 1.00 78.56 77 GLY A C 1
ATOM 590 O O . GLY A 1 77 ? -13.832 14.911 43.293 1.00 78.56 77 GLY A O 1
ATOM 591 N N . SER A 1 78 ? -12.238 15.849 42.013 1.00 73.56 78 SER A N 1
ATOM 592 C CA . SER A 1 78 ? -11.710 16.737 43.057 1.00 73.56 78 SER A CA 1
ATOM 593 C C . SER A 1 78 ? -12.739 17.765 43.542 1.00 73.56 78 SER A C 1
ATOM 595 O O . SER A 1 78 ? -12.862 17.989 44.747 1.00 73.56 78 SER A O 1
ATOM 597 N N . ARG A 1 79 ? -13.543 18.348 42.638 1.00 70.12 79 ARG A N 1
ATOM 598 C CA . ARG A 1 79 ? -14.639 19.267 43.012 1.00 70.12 79 ARG A CA 1
ATOM 599 C C . ARG A 1 79 ? -15.732 18.580 43.833 1.00 70.12 79 ARG A C 1
ATOM 601 O O . ARG A 1 79 ? -16.234 19.175 44.783 1.00 70.12 79 ARG A O 1
ATOM 608 N N . LYS A 1 80 ? -16.095 17.337 43.493 1.00 67.12 80 LYS A N 1
ATOM 609 C CA . LYS A 1 80 ? -17.107 16.566 44.236 1.00 67.12 80 LYS A CA 1
ATOM 610 C C . LYS A 1 80 ? -16.622 16.205 45.642 1.00 67.12 80 LYS A C 1
ATOM 612 O O . LYS A 1 80 ? -17.405 16.287 46.580 1.00 67.12 80 LYS A O 1
ATOM 617 N N . LYS A 1 81 ? -15.335 15.872 45.795 1.00 59.59 81 LYS A N 1
ATOM 618 C CA . LYS A 1 81 ? -14.724 15.573 47.098 1.00 59.59 81 LYS A CA 1
ATOM 619 C C . LYS A 1 81 ? -14.666 16.805 48.009 1.00 59.59 81 LYS A C 1
ATOM 621 O O . LYS A 1 81 ? -14.995 16.678 49.177 1.00 59.59 81 LYS A O 1
ATOM 626 N N . LYS A 1 82 ? -14.351 17.988 47.462 1.00 64.06 82 LYS A N 1
ATOM 627 C CA . LYS A 1 82 ? -14.331 19.256 48.217 1.00 64.06 82 LYS A CA 1
ATOM 628 C C . LYS A 1 82 ? -15.715 19.659 48.753 1.00 64.06 82 LYS A C 1
ATOM 630 O O . LYS A 1 82 ? -15.821 20.080 49.893 1.00 64.06 82 LYS A O 1
ATOM 635 N N . ARG A 1 83 ? -16.776 19.450 47.964 1.00 61.78 83 ARG A N 1
ATOM 636 C CA . ARG A 1 83 ? -18.176 19.706 48.365 1.00 61.78 83 ARG A CA 1
ATOM 637 C C . ARG A 1 83 ? -18.737 18.751 49.427 1.00 61.78 83 ARG A C 1
ATOM 639 O O . ARG A 1 83 ? -19.793 19.034 49.967 1.00 61.78 83 ARG A O 1
ATOM 646 N N . LEU A 1 84 ? -18.101 17.600 49.658 1.00 54.22 84 LEU A N 1
ATOM 647 C CA . LEU A 1 84 ? -18.515 16.620 50.675 1.00 54.22 84 LEU A CA 1
ATO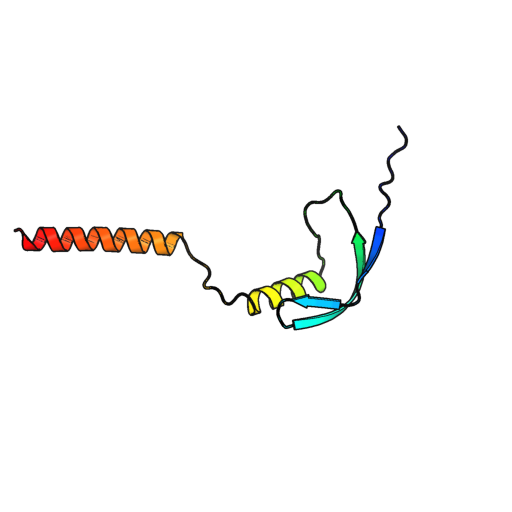M 648 C C . LEU A 1 84 ? -17.785 16.818 52.014 1.00 54.22 84 LEU A C 1
ATOM 650 O O . LEU A 1 84 ? -18.098 16.131 52.980 1.00 54.22 84 LEU A O 1
ATOM 654 N N . THR A 1 85 ? -16.784 17.700 52.051 1.00 57.00 85 THR A N 1
ATOM 655 C CA . THR A 1 85 ? -15.958 18.004 53.231 1.00 57.00 85 THR A CA 1
ATOM 656 C C . THR A 1 85 ? -16.192 19.417 53.774 1.00 57.00 85 THR A C 1
ATOM 658 O O . THR A 1 85 ? -15.456 19.840 54.660 1.00 57.00 85 THR A O 1
ATOM 661 N N . GLU A 1 86 ? -17.167 20.138 53.218 1.00 49.94 86 GLU A N 1
ATOM 662 C CA . GLU A 1 86 ? -17.635 21.464 53.651 1.00 49.94 86 GLU A CA 1
ATOM 663 C C . GLU A 1 86 ? -19.045 21.353 54.240 1.00 49.94 86 GLU A C 1
ATOM 665 O O . GLU A 1 86 ? -19.831 20.527 53.716 1.00 49.94 86 GLU A O 1
#